Protein AF-A0A965EYQ3-F1 (afdb_monomer_lite)

Foldseek 3Di:
DVVVPDDVCCVPPNDKAFQPDADPVPRDGHIPVNVVVVVVVVCVVCVPPPDDDDPCPLLVVLVVVCVVLVPAQAAEEEEADDCVDCCCVRNAPVSNVSRNHHHHHLVHLALVSQLVVLVVVHAEYEDAQVSLVRNLVVLSSLLSCLNHNYYYHDPDDHPPVSVVSSVVRND

Sequence (171 aa):
MLLASLNPAAVASGPDLPDAVRLAGEGVTLSRGDLLGAATSVAERIGGAGRVAILAAIAADIDALAAAWQWTAEDVLVHGLPLFHVHGLVLGLIGSLRVGSRFVHTGKPTPASYGDAAAGGGTLFFGVPTVWSRVAADTAAASALSAARLLVSGSAALPVSVFDRLVALSG

Structure (mmCIF, N/CA/C/O backbone):
data_AF-A0A965EYQ3-F1
#
_entry.id   AF-A0A965EYQ3-F1
#
loop_
_atom_site.group_PDB
_atom_site.id
_atom_site.type_symbol
_atom_site.label_atom_id
_atom_site.label_alt_id
_atom_site.label_comp_id
_atom_site.label_asym_id
_atom_site.label_entity_id
_atom_site.label_seq_id
_atom_site.pdbx_PDB_ins_code
_atom_site.Cartn_x
_atom_site.Cartn_y
_atom_site.Cartn_z
_atom_site.occupancy
_atom_site.B_iso_or_equiv
_atom_site.auth_seq_id
_atom_site.auth_comp_id
_atom_site.auth_asym_id
_atom_site.auth_atom_id
_atom_site.pdbx_PDB_model_num
ATOM 1 N N . MET A 1 1 ? -15.820 19.407 6.897 1.00 46.94 1 MET A N 1
ATOM 2 C CA . MET A 1 1 ? -16.736 18.357 7.396 1.00 46.94 1 MET A CA 1
ATOM 3 C C . MET A 1 1 ? -17.050 17.428 6.234 1.00 46.94 1 MET A C 1
ATOM 5 O O . MET A 1 1 ? -17.447 17.943 5.198 1.00 46.94 1 MET A O 1
ATOM 9 N N . LEU A 1 2 ? -16.859 16.111 6.383 1.00 37.22 2 LEU A N 1
ATOM 10 C CA . LEU A 1 2 ? -17.094 15.075 5.351 1.00 37.22 2 LEU A CA 1
ATOM 11 C C . LEU A 1 2 ? -18.464 15.165 4.638 1.00 37.22 2 LEU A C 1
ATOM 13 O O . LEU A 1 2 ? -18.621 14.678 3.524 1.00 37.22 2 LEU A O 1
ATOM 17 N N . LEU A 1 3 ? -19.449 15.818 5.256 1.00 41.56 3 LEU A N 1
ATOM 18 C CA . LEU A 1 3 ? -20.782 16.035 4.693 1.00 41.56 3 LEU A CA 1
ATOM 19 C C . LEU A 1 3 ? -20.830 17.100 3.582 1.00 41.56 3 LEU A C 1
ATOM 21 O O . LEU A 1 3 ? -21.700 17.030 2.722 1.00 41.56 3 LEU A O 1
ATOM 25 N N . ALA A 1 4 ? -19.891 18.053 3.550 1.00 46.00 4 ALA A N 1
ATOM 26 C CA . ALA A 1 4 ? -19.854 19.110 2.529 1.00 46.00 4 ALA A CA 1
ATOM 27 C C . ALA A 1 4 ? -19.395 18.610 1.144 1.00 46.00 4 ALA A C 1
ATOM 29 O O . ALA A 1 4 ? -19.559 19.313 0.153 1.00 46.00 4 ALA A O 1
ATOM 30 N N . SER A 1 5 ? -18.817 17.406 1.077 1.00 45.62 5 SER A N 1
ATOM 31 C CA . SER A 1 5 ? -18.432 16.733 -0.170 1.00 45.62 5 SER A CA 1
ATOM 32 C C . SER A 1 5 ? -19.538 15.856 -0.768 1.00 45.62 5 SER A C 1
ATOM 34 O O . SER A 1 5 ? -19.358 15.322 -1.860 1.00 45.62 5 SER A O 1
ATOM 36 N N . LEU A 1 6 ? -20.677 15.688 -0.085 1.00 54.72 6 LEU A N 1
ATOM 37 C CA . LEU A 1 6 ? -21.840 15.001 -0.650 1.00 54.72 6 LEU A CA 1
ATOM 38 C C . LEU A 1 6 ? -22.603 15.955 -1.574 1.00 54.72 6 LEU A C 1
ATOM 40 O O . LEU A 1 6 ? -22.724 17.139 -1.272 1.00 54.72 6 LEU A O 1
ATOM 44 N N . ASN A 1 7 ? -23.149 15.441 -2.683 1.00 56.16 7 ASN A N 1
ATOM 45 C CA . ASN A 1 7 ? -23.977 16.235 -3.594 1.00 56.16 7 ASN A CA 1
ATOM 46 C C . ASN A 1 7 ? -25.186 16.828 -2.828 1.00 56.16 7 ASN A C 1
ATOM 48 O O . ASN A 1 7 ? -26.081 16.060 -2.452 1.00 56.16 7 ASN A O 1
ATOM 52 N N . PRO A 1 8 ? -25.257 18.160 -2.626 1.00 55.22 8 PRO A N 1
ATOM 53 C CA . PRO A 1 8 ? -26.285 18.789 -1.795 1.00 55.22 8 PRO A CA 1
ATOM 54 C C . PRO A 1 8 ? -27.700 18.577 -2.338 1.00 55.22 8 PRO A C 1
ATOM 56 O O . PRO A 1 8 ? -28.636 18.396 -1.563 1.00 55.22 8 PRO A O 1
ATOM 59 N N . ALA A 1 9 ? -27.854 18.519 -3.665 1.00 53.72 9 ALA A N 1
ATOM 60 C CA . ALA A 1 9 ? -29.140 18.271 -4.317 1.00 53.72 9 ALA A CA 1
ATOM 61 C C . ALA A 1 9 ? -29.657 16.852 -4.036 1.00 53.72 9 ALA A C 1
ATOM 63 O O . ALA A 1 9 ? -30.849 16.631 -3.874 1.00 53.72 9 ALA A O 1
ATOM 64 N N . ALA A 1 10 ? -28.758 15.879 -3.906 1.00 54.12 10 ALA A N 1
ATOM 65 C CA . ALA A 1 10 ? -29.150 14.525 -3.547 1.00 54.12 10 ALA A CA 1
ATOM 66 C C . ALA A 1 10 ? -29.499 14.398 -2.050 1.00 54.12 10 ALA A C 1
ATOM 68 O O . ALA A 1 10 ? -30.201 13.461 -1.691 1.00 54.12 10 ALA A O 1
ATOM 69 N N . VAL A 1 11 ? -28.974 15.280 -1.187 1.00 56.78 11 VAL A N 1
ATOM 70 C CA . VAL A 1 11 ? -29.216 15.283 0.271 1.00 56.78 11 VAL A CA 1
ATOM 71 C C . VAL A 1 11 ? -30.519 16.008 0.622 1.00 56.78 11 VAL A C 1
ATOM 73 O O . VAL A 1 11 ? -31.230 15.568 1.515 1.00 56.78 11 VAL A O 1
ATOM 76 N N . ALA A 1 12 ? -30.832 17.107 -0.069 1.00 58.19 12 ALA A N 1
ATOM 77 C CA . ALA A 1 12 ? -31.963 17.968 0.276 1.00 58.19 12 ALA A CA 1
ATOM 78 C C . ALA A 1 12 ? -33.288 17.587 -0.411 1.00 58.19 12 ALA A C 1
ATOM 80 O O . ALA A 1 12 ? -34.347 17.962 0.085 1.00 58.19 12 ALA A O 1
ATOM 81 N N . SER A 1 13 ? -33.250 16.889 -1.553 1.00 59.66 13 SER A N 1
ATOM 82 C CA . SER A 1 13 ? -34.438 16.714 -2.407 1.00 59.66 13 SER A CA 1
ATOM 83 C C . SER A 1 13 ? -34.579 15.343 -3.085 1.00 59.66 13 SER A C 1
ATOM 85 O O . SER A 1 13 ? -35.496 15.155 -3.883 1.00 59.66 13 SER A O 1
ATOM 87 N N . GLY A 1 14 ? -33.715 14.370 -2.775 1.00 65.69 14 GLY A N 1
ATOM 88 C CA . GLY A 1 14 ? -33.843 12.989 -3.261 1.00 65.69 14 GLY A CA 1
ATOM 89 C C . GLY A 1 14 ? -34.646 12.086 -2.309 1.00 65.69 14 GLY A C 1
ATOM 90 O O . GLY A 1 14 ? -34.665 12.358 -1.109 1.00 65.69 14 GLY A O 1
ATOM 91 N N . PRO A 1 15 ? -35.285 11.004 -2.804 1.00 72.38 15 PRO A N 1
ATOM 92 C CA . PRO A 1 15 ? -35.848 9.968 -1.940 1.00 72.38 15 PRO A CA 1
ATOM 93 C C . PRO A 1 15 ? -34.742 9.314 -1.101 1.00 72.38 15 PRO A C 1
ATOM 95 O O . PRO A 1 15 ? -33.607 9.162 -1.567 1.00 72.38 15 PRO A O 1
ATOM 98 N N . ASP A 1 16 ? -35.072 8.940 0.136 1.00 79.50 16 ASP A N 1
ATOM 99 C CA . ASP A 1 16 ? -34.136 8.233 1.007 1.00 79.50 16 ASP A CA 1
ATOM 100 C C . ASP A 1 16 ? -33.761 6.881 0.386 1.00 79.50 16 ASP A C 1
ATOM 102 O O . ASP A 1 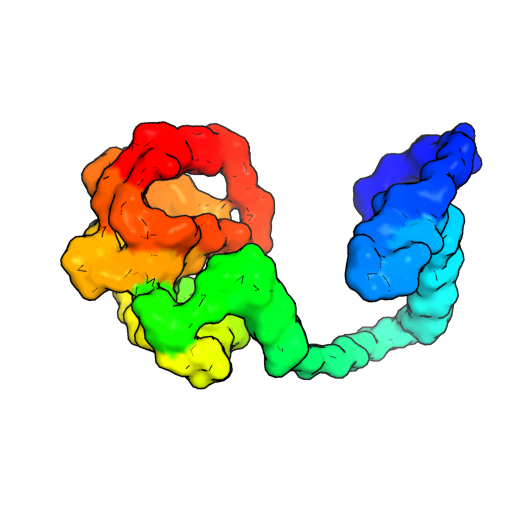16 ? -34.617 6.175 -0.151 1.00 79.50 16 ASP A O 1
ATOM 106 N N . LEU A 1 17 ? -32.472 6.545 0.428 1.00 81.81 17 LEU A N 1
ATOM 107 C CA . LEU A 1 17 ? -31.964 5.271 -0.071 1.00 81.81 17 LEU A CA 1
ATOM 108 C C . LEU A 1 17 ? -31.937 4.303 1.120 1.00 81.81 17 LEU A C 1
ATOM 110 O O . LEU A 1 17 ? -31.045 4.446 1.960 1.00 81.81 17 LEU A O 1
ATOM 114 N N . PRO A 1 18 ? -32.897 3.363 1.233 1.00 84.31 18 PRO A N 1
ATOM 115 C CA . PRO A 1 18 ? -33.136 2.610 2.466 1.00 84.31 18 PRO A CA 1
ATOM 116 C C . PRO A 1 18 ? -32.020 1.615 2.804 1.00 84.31 18 PRO A C 1
ATOM 118 O O . PRO A 1 18 ? -31.916 1.186 3.946 1.00 84.31 18 PRO A O 1
ATOM 121 N N . ASP A 1 19 ? -31.181 1.261 1.834 1.00 85.44 19 ASP A N 1
ATOM 122 C CA . ASP A 1 19 ? -30.089 0.299 1.959 1.00 85.44 19 ASP A CA 1
ATOM 123 C C . ASP A 1 19 ? -28.742 0.864 1.498 1.00 85.44 19 ASP A C 1
ATOM 125 O O . ASP A 1 19 ? -27.892 0.143 0.972 1.00 85.44 19 ASP A O 1
ATOM 129 N N . ALA A 1 20 ? -28.529 2.161 1.737 1.00 79.44 20 ALA A N 1
ATOM 130 C CA . ALA A 1 20 ? -27.293 2.856 1.392 1.00 79.44 20 ALA A CA 1
ATOM 131 C C . ALA A 1 20 ? -26.028 2.141 1.910 1.00 79.44 20 ALA A C 1
ATOM 133 O O . ALA A 1 20 ? -24.989 2.196 1.252 1.00 79.44 20 ALA A O 1
ATOM 134 N N . VAL A 1 21 ? -26.112 1.456 3.060 1.00 80.06 21 VAL A N 1
ATOM 135 C CA . VAL A 1 21 ? -25.072 0.547 3.565 1.00 80.06 21 VAL A CA 1
ATOM 136 C C . VAL A 1 21 ? -25.703 -0.751 4.070 1.00 80.06 21 VAL A C 1
ATOM 138 O O . VAL A 1 21 ? -26.652 -0.725 4.851 1.00 80.06 21 VAL A O 1
ATOM 141 N N . ARG A 1 22 ? -25.130 -1.897 3.679 1.00 82.44 22 ARG A N 1
ATOM 142 C CA . ARG A 1 22 ? -25.495 -3.232 4.181 1.00 82.44 22 ARG A CA 1
ATOM 143 C C . ARG A 1 22 ? -24.275 -3.909 4.797 1.00 82.44 22 ARG A C 1
ATOM 145 O O . ARG A 1 22 ? -23.269 -4.104 4.119 1.00 82.44 22 ARG A O 1
ATOM 152 N N . LEU A 1 23 ? -24.374 -4.300 6.065 1.00 75.94 23 LEU A N 1
ATOM 153 C CA . LEU A 1 23 ? -23.335 -5.040 6.779 1.00 75.94 23 LEU A CA 1
ATOM 154 C C . LEU A 1 23 ? -23.722 -6.521 6.818 1.00 75.94 23 LEU A C 1
ATOM 156 O O . LEU A 1 23 ? -24.528 -6.958 7.638 1.00 75.94 23 LEU A O 1
ATOM 160 N N . ALA A 1 24 ? -23.155 -7.291 5.887 1.00 58.28 24 ALA A N 1
ATOM 161 C CA . ALA A 1 24 ? -23.563 -8.669 5.606 1.00 58.28 24 ALA A CA 1
ATOM 162 C C . ALA A 1 24 ? -23.451 -9.630 6.809 1.00 58.28 24 ALA A C 1
ATOM 164 O O . ALA A 1 24 ? -24.200 -10.600 6.868 1.00 58.28 24 ALA A O 1
ATOM 165 N N . GLY A 1 25 ? -22.555 -9.362 7.766 1.00 57.06 25 GLY A N 1
ATOM 166 C CA . GLY A 1 25 ? -22.346 -10.217 8.942 1.00 57.06 25 GLY A CA 1
ATOM 167 C C . GLY A 1 25 ? -23.356 -10.022 10.077 1.00 57.06 25 GLY A C 1
ATOM 168 O O . GLY A 1 25 ? -23.533 -10.927 10.883 1.00 57.06 25 GLY A O 1
ATOM 169 N N . GLU A 1 26 ? -24.032 -8.873 10.133 1.00 67.38 26 GLU A N 1
ATOM 170 C CA . GLU A 1 26 ? -24.889 -8.499 11.273 1.00 67.38 26 GLU A CA 1
ATOM 171 C C . GLU A 1 26 ? -26.354 -8.270 10.878 1.00 67.38 26 GLU A C 1
ATOM 173 O O . GLU A 1 26 ? -27.191 -7.960 11.720 1.00 67.38 26 GLU A O 1
ATOM 178 N N . GLY A 1 27 ? -26.684 -8.392 9.587 1.00 79.31 27 GLY A N 1
ATOM 179 C CA . GLY A 1 27 ? -28.027 -8.093 9.079 1.00 79.31 27 GLY A CA 1
ATOM 180 C C . GLY A 1 27 ? -28.408 -6.612 9.184 1.00 79.31 27 GLY A C 1
ATOM 181 O O . GLY A 1 27 ? -29.562 -6.254 8.954 1.00 79.31 27 GLY A O 1
ATOM 182 N N . VAL A 1 28 ? -27.448 -5.741 9.507 1.00 84.62 28 VAL A N 1
ATOM 183 C CA . VAL A 1 28 ? -27.669 -4.303 9.652 1.00 84.62 28 VAL A CA 1
ATOM 184 C C . VAL A 1 28 ? -27.743 -3.666 8.272 1.00 84.62 28 VAL A C 1
ATOM 186 O O . VAL A 1 28 ? -26.852 -3.825 7.434 1.00 84.62 28 VAL A O 1
ATOM 189 N N . THR A 1 29 ? -28.818 -2.923 8.049 1.00 86.31 29 THR A N 1
ATOM 190 C CA . THR A 1 29 ? -29.011 -2.079 6.873 1.00 86.31 29 THR A CA 1
ATOM 191 C C . THR A 1 29 ? -29.233 -0.660 7.367 1.00 86.31 29 THR A C 1
ATOM 193 O O . THR A 1 29 ? -30.051 -0.452 8.260 1.00 86.31 29 THR A O 1
ATOM 196 N N . LEU A 1 30 ? -28.471 0.291 6.834 1.00 81.25 30 LEU A N 1
ATOM 197 C CA . LEU A 1 30 ? -28.580 1.703 7.179 1.00 81.25 30 LEU A CA 1
ATOM 198 C C . LEU A 1 30 ? -29.049 2.469 5.953 1.00 81.25 30 LEU A C 1
ATOM 200 O O . LEU A 1 30 ? -28.442 2.376 4.878 1.00 81.25 30 LEU A O 1
ATOM 204 N N . SER A 1 31 ? -30.107 3.248 6.141 1.00 86.81 31 SER A N 1
ATOM 205 C CA . SER A 1 31 ? -30.551 4.197 5.138 1.00 86.81 31 SER A CA 1
ATOM 206 C C . SER A 1 31 ? -29.568 5.358 5.026 1.00 86.81 31 SER A C 1
ATOM 208 O O . SER A 1 31 ? -28.716 5.605 5.891 1.00 86.81 31 SER A O 1
ATOM 210 N N . ARG A 1 32 ? -29.700 6.132 3.955 1.00 79.38 32 ARG A N 1
ATOM 211 C CA . ARG A 1 32 ? -28.974 7.393 3.839 1.00 79.38 32 ARG A CA 1
ATOM 212 C C . ARG A 1 32 ? -29.384 8.369 4.949 1.00 79.38 32 ARG A C 1
ATOM 214 O O . ARG A 1 32 ? -28.515 9.078 5.460 1.00 79.38 32 ARG A O 1
ATOM 221 N N . GLY A 1 33 ? -30.660 8.390 5.336 1.00 80.56 33 GLY A N 1
ATOM 222 C CA . GLY A 1 33 ? -31.166 9.161 6.472 1.00 80.56 33 GLY A CA 1
ATOM 223 C C . GLY A 1 33 ? -30.469 8.816 7.791 1.00 80.56 33 GLY A C 1
ATOM 224 O O . GLY A 1 33 ? -30.016 9.721 8.494 1.00 80.56 33 GLY A O 1
ATOM 225 N N . ASP A 1 34 ? -30.289 7.526 8.083 1.00 81.12 34 ASP A N 1
ATOM 226 C CA . ASP A 1 34 ? -29.616 7.051 9.303 1.00 81.12 34 ASP A CA 1
ATOM 227 C C . ASP A 1 34 ? -28.169 7.549 9.385 1.00 81.12 34 ASP A C 1
ATOM 229 O O . ASP A 1 34 ? -27.718 8.048 10.421 1.00 81.12 34 ASP A O 1
ATOM 233 N N . LEU A 1 35 ? -27.441 7.475 8.267 1.00 76.00 35 LEU A N 1
ATOM 234 C CA . LEU A 1 35 ? -26.052 7.931 8.178 1.00 76.00 35 LEU A CA 1
ATOM 235 C C . LEU A 1 35 ? -25.936 9.448 8.363 1.00 76.00 35 LEU A C 1
ATOM 237 O O . LEU A 1 35 ? -25.040 9.921 9.066 1.00 76.00 35 LEU A O 1
ATOM 241 N N . LEU A 1 36 ? -26.844 10.218 7.756 1.00 73.25 36 LEU A N 1
ATOM 242 C CA . LEU A 1 36 ? -26.889 11.674 7.904 1.00 73.25 36 LEU A CA 1
ATOM 243 C C . LEU A 1 36 ? -27.255 12.085 9.332 1.00 73.25 36 LEU A C 1
ATOM 245 O O . LEU A 1 36 ? -26.635 13.001 9.874 1.00 73.25 36 LEU A O 1
ATOM 249 N N . GLY A 1 37 ? -28.212 11.400 9.959 1.00 77.12 37 GLY A N 1
ATOM 250 C CA . GLY A 1 37 ? -28.593 11.622 11.353 1.00 77.12 37 GLY A CA 1
ATOM 251 C C . GLY A 1 37 ? -27.440 11.345 12.318 1.00 77.12 37 GLY A C 1
ATOM 252 O O . GLY A 1 37 ? -27.112 12.192 13.151 1.00 77.12 37 GLY A O 1
ATOM 253 N N . ALA A 1 38 ? -26.752 10.211 12.159 1.00 72.38 38 ALA A N 1
ATOM 254 C CA . ALA A 1 38 ? -25.575 9.871 12.957 1.00 72.38 38 ALA A CA 1
ATOM 255 C C . ALA A 1 38 ? -24.439 10.891 12.769 1.00 72.38 38 ALA A C 1
ATOM 257 O O . ALA A 1 38 ? -23.870 11.383 13.747 1.00 72.38 38 ALA A O 1
ATOM 258 N N . ALA A 1 39 ? -24.141 11.266 11.521 1.00 66.44 39 ALA A N 1
ATOM 259 C CA . ALA A 1 39 ? -23.107 12.248 11.213 1.00 66.44 39 ALA A CA 1
ATOM 260 C C . ALA A 1 39 ? -23.442 13.642 11.768 1.00 66.44 39 ALA A C 1
ATOM 262 O O . ALA A 1 39 ? -22.552 14.319 12.280 1.00 66.44 39 ALA A O 1
ATOM 263 N N . THR A 1 40 ? -24.713 14.053 11.716 1.00 71.69 40 THR A N 1
ATOM 264 C CA . THR A 1 40 ? -25.192 15.331 12.270 1.00 71.69 40 THR A CA 1
ATOM 265 C C . THR A 1 40 ? -25.103 15.328 13.793 1.00 71.69 40 THR A C 1
ATOM 267 O O . THR A 1 40 ? -24.561 16.266 14.366 1.00 71.69 40 THR A O 1
ATOM 270 N N . SER A 1 41 ? -25.511 14.240 14.453 1.00 72.25 41 SER A N 1
ATOM 271 C CA . SER A 1 41 ? -25.388 14.095 15.908 1.00 72.25 41 SER A CA 1
ATOM 272 C C . SER A 1 41 ? -23.933 14.189 16.384 1.00 72.25 41 SER A C 1
ATOM 274 O O . SER A 1 41 ? -23.639 14.837 17.389 1.00 72.25 41 SER A O 1
ATOM 276 N N . VAL A 1 42 ? -22.993 13.585 15.648 1.00 70.25 42 VAL A N 1
ATOM 277 C CA . VAL A 1 42 ? -21.556 13.723 15.930 1.00 70.25 42 VAL A CA 1
ATOM 278 C C . VAL A 1 42 ? -21.081 15.151 15.655 1.00 70.25 42 VAL A C 1
ATOM 280 O O . VAL A 1 42 ? -20.390 15.722 16.495 1.00 70.25 42 VAL A O 1
ATOM 283 N N . ALA A 1 43 ? -21.467 15.737 14.517 1.00 66.25 43 ALA A N 1
ATOM 284 C CA . ALA A 1 43 ? -21.090 17.088 14.109 1.00 66.25 43 ALA A CA 1
ATOM 285 C C . ALA A 1 43 ? -21.558 18.165 15.102 1.00 66.25 43 ALA A C 1
ATOM 287 O O . ALA A 1 43 ? -20.782 19.063 15.414 1.00 66.25 43 ALA A O 1
ATOM 288 N N . GLU A 1 44 ? -22.778 18.057 15.631 1.00 76.44 44 GLU A N 1
ATOM 289 C CA . GLU A 1 44 ? -23.306 18.943 16.675 1.00 76.44 44 GLU A CA 1
ATOM 290 C C . GLU A 1 44 ? -22.535 18.789 17.988 1.00 76.44 44 GLU A C 1
ATOM 292 O O . GLU A 1 44 ? -22.171 19.783 18.611 1.00 76.44 44 GLU A O 1
ATOM 297 N N . ARG A 1 45 ? -22.205 17.553 18.386 1.00 73.75 45 ARG A N 1
ATOM 298 C CA . ARG A 1 45 ? -21.447 17.283 19.622 1.00 73.75 45 ARG A CA 1
ATOM 299 C C . ARG A 1 45 ? -20.017 17.815 19.588 1.00 73.75 45 ARG A C 1
ATOM 301 O O . ARG A 1 45 ? -19.473 18.147 20.638 1.00 73.75 45 ARG A O 1
ATOM 308 N N . ILE A 1 46 ? -19.400 17.879 18.410 1.00 71.06 46 ILE A N 1
ATOM 309 C CA . ILE A 1 46 ? -18.032 18.399 18.234 1.00 71.06 46 ILE A CA 1
ATOM 310 C C . ILE A 1 46 ? -18.008 19.835 17.688 1.00 71.06 46 ILE A C 1
ATOM 312 O O . ILE A 1 46 ? -16.933 20.425 17.552 1.00 71.06 46 ILE A O 1
ATOM 316 N N . GLY A 1 47 ? -19.172 20.408 17.374 1.00 67.44 47 GLY A N 1
ATOM 317 C CA . GLY A 1 47 ? -19.336 21.755 16.843 1.00 67.44 47 GLY A CA 1
ATOM 318 C C . GLY A 1 47 ? -18.972 22.797 17.894 1.00 67.44 47 GLY A C 1
ATOM 319 O O . GLY A 1 47 ? -19.763 23.107 18.774 1.00 67.44 47 GLY A O 1
ATOM 320 N N . GLY A 1 48 ? -17.751 23.324 17.821 1.00 75.62 48 GLY A N 1
ATOM 321 C CA . GLY A 1 48 ? -17.202 24.258 18.812 1.00 75.62 48 GLY A CA 1
ATOM 322 C C . GLY A 1 48 ? -16.026 23.695 19.611 1.00 75.62 48 GLY A C 1
ATOM 323 O O . GLY A 1 48 ? -15.376 24.435 20.349 1.00 75.62 48 GLY A O 1
ATOM 324 N N . ALA A 1 49 ? -15.683 22.417 19.427 1.00 75.88 49 ALA A N 1
ATOM 325 C CA . ALA A 1 49 ? -14.451 21.866 19.967 1.00 75.88 49 ALA A CA 1
ATOM 326 C C . ALA A 1 49 ? -13.242 22.519 19.272 1.00 75.88 49 ALA A C 1
ATOM 328 O O . ALA A 1 49 ? -12.981 22.286 18.094 1.00 75.88 49 ALA A O 1
ATOM 329 N N . GLY A 1 50 ? -12.467 23.319 20.012 1.00 71.88 50 GLY A N 1
ATOM 330 C CA . GLY A 1 50 ? -11.220 23.904 19.498 1.00 71.88 50 GLY A CA 1
ATOM 331 C C . GLY A 1 50 ? -10.133 22.861 19.205 1.00 71.88 50 GLY A C 1
ATOM 332 O O . GLY A 1 50 ? -9.169 23.149 18.498 1.00 71.88 50 GLY A O 1
ATOM 333 N N . ARG A 1 51 ? -10.278 21.647 19.757 1.00 60.38 51 ARG A N 1
ATOM 334 C CA . ARG A 1 51 ? -9.437 20.467 19.517 1.00 60.38 51 ARG A CA 1
ATOM 335 C C . ARG A 1 51 ? -10.300 19.216 19.639 1.00 60.38 51 ARG A C 1
ATOM 337 O O . ARG A 1 51 ? -11.079 19.104 20.581 1.00 60.38 51 ARG A O 1
ATOM 344 N N . VAL A 1 52 ? -10.119 18.268 18.727 1.00 65.06 52 VAL A N 1
ATOM 345 C CA . VAL A 1 52 ? -10.749 16.944 18.780 1.00 65.06 52 VAL A CA 1
ATOM 346 C C . VAL A 1 52 ? -9.639 15.920 18.983 1.00 65.06 52 VAL A C 1
ATOM 348 O O . VAL A 1 52 ? -8.704 15.864 18.187 1.00 65.06 52 VAL A O 1
ATOM 351 N N . ALA A 1 53 ? -9.722 15.130 20.051 1.00 59.69 53 ALA A N 1
ATOM 352 C CA . ALA A 1 53 ? -8.882 13.953 20.218 1.00 59.69 53 ALA A CA 1
ATOM 353 C C . ALA A 1 53 ? -9.630 12.761 19.618 1.00 59.69 53 ALA A C 1
ATOM 355 O O . ALA A 1 53 ? -10.674 12.359 20.127 1.00 59.69 53 ALA A O 1
ATOM 356 N N . ILE A 1 54 ? -9.119 12.222 18.515 1.00 61.69 54 ILE A N 1
ATOM 357 C CA . ILE A 1 54 ? -9.583 10.936 18.001 1.00 61.69 54 ILE A CA 1
ATOM 358 C C . ILE A 1 54 ? -8.847 9.871 18.805 1.00 61.69 54 ILE A C 1
ATOM 360 O O . ILE A 1 54 ? -7.614 9.862 18.829 1.00 61.69 54 ILE A O 1
ATOM 364 N N . LEU A 1 55 ? -9.590 8.988 19.475 1.00 64.88 55 LEU A N 1
ATOM 365 C CA . LEU A 1 55 ? -9.002 7.765 20.005 1.00 64.88 55 LEU A CA 1
ATOM 366 C C . LEU A 1 55 ? -8.556 6.932 18.803 1.00 64.88 55 LEU A C 1
ATOM 368 O O . LEU A 1 55 ? -9.374 6.298 18.142 1.00 64.88 55 LEU A O 1
ATOM 372 N N . ALA A 1 56 ? -7.267 6.992 18.485 1.00 65.25 56 ALA A N 1
ATOM 373 C CA . ALA A 1 56 ? -6.700 6.208 17.406 1.00 65.25 56 ALA A CA 1
ATOM 374 C C . ALA A 1 56 ? -6.637 4.746 17.861 1.00 65.25 56 ALA A C 1
ATOM 376 O O . ALA A 1 56 ? -5.743 4.353 18.613 1.00 65.25 56 ALA A O 1
ATOM 377 N N . ALA A 1 57 ? -7.594 3.936 17.412 1.00 84.06 57 ALA A N 1
ATOM 378 C CA . ALA A 1 57 ? -7.582 2.493 17.600 1.00 84.06 57 ALA A CA 1
ATOM 379 C C . ALA A 1 57 ? -6.620 1.846 16.588 1.00 84.06 57 ALA A C 1
ATOM 381 O O . ALA A 1 57 ? -7.011 0.973 15.826 1.00 84.06 57 ALA A O 1
ATOM 382 N N . ILE A 1 58 ? -5.348 2.269 16.599 1.00 85.31 58 ILE A N 1
ATOM 383 C CA . ILE A 1 58 ? -4.319 1.905 15.604 1.00 85.31 58 ILE A CA 1
ATOM 384 C C . ILE A 1 58 ? -4.270 0.393 15.363 1.00 85.31 58 ILE A C 1
ATOM 386 O O . ILE A 1 58 ? -4.147 -0.061 14.231 1.00 85.31 58 ILE A O 1
ATOM 390 N N . ALA A 1 59 ? -4.383 -0.383 16.440 1.00 86.44 59 ALA A N 1
ATOM 391 C CA . ALA A 1 59 ? -4.462 -1.834 16.393 1.00 86.44 59 ALA A CA 1
ATOM 392 C C . ALA A 1 59 ? -5.636 -2.333 15.530 1.00 86.44 59 ALA A C 1
ATOM 394 O O . ALA A 1 59 ? -5.423 -3.114 14.610 1.00 86.44 59 ALA A O 1
ATOM 395 N N . ALA A 1 60 ? -6.848 -1.846 15.801 1.00 87.44 60 ALA A N 1
ATOM 396 C CA . ALA A 1 60 ? -8.051 -2.224 15.067 1.00 87.44 60 ALA A CA 1
ATOM 397 C C . ALA A 1 60 ? -8.015 -1.734 13.612 1.00 87.44 60 ALA A C 1
ATOM 399 O O . ALA A 1 60 ? -8.418 -2.471 12.717 1.00 87.44 60 ALA A O 1
ATOM 400 N N . ASP A 1 61 ? -7.486 -0.532 13.363 1.00 89.19 61 ASP A N 1
ATOM 401 C CA . ASP A 1 61 ? -7.336 0.005 12.007 1.00 89.19 61 ASP A CA 1
ATOM 402 C C . ASP A 1 61 ? -6.386 -0.863 11.172 1.00 89.19 61 ASP A C 1
ATOM 404 O O . ASP A 1 61 ? -6.695 -1.215 10.034 1.00 89.19 61 ASP A O 1
ATOM 408 N N . ILE A 1 62 ? -5.240 -1.253 11.740 1.00 90.94 62 ILE A N 1
ATOM 409 C CA . ILE A 1 62 ? -4.295 -2.146 11.064 1.00 90.94 62 ILE A CA 1
ATOM 410 C C . ILE A 1 62 ? -4.913 -3.533 10.859 1.00 90.94 62 ILE A C 1
ATOM 412 O O . ILE A 1 62 ? -4.754 -4.083 9.776 1.00 90.94 62 ILE A O 1
ATOM 416 N N . ASP A 1 63 ? -5.633 -4.088 11.838 1.00 91.88 63 ASP A N 1
ATOM 417 C CA . ASP A 1 63 ? -6.289 -5.397 11.688 1.00 91.88 63 ASP A CA 1
ATOM 418 C C . ASP A 1 63 ? -7.340 -5.378 10.573 1.00 91.88 63 ASP A C 1
ATOM 420 O O . ASP A 1 63 ? -7.413 -6.304 9.765 1.00 91.88 63 ASP A O 1
ATOM 424 N N . ALA A 1 64 ? -8.127 -4.303 10.488 1.00 91.38 64 ALA A N 1
ATOM 425 C CA . ALA A 1 64 ? -9.116 -4.121 9.433 1.00 91.38 64 ALA A CA 1
ATOM 426 C C . ALA A 1 64 ? -8.454 -4.015 8.051 1.00 91.38 64 ALA A C 1
ATOM 428 O O . ALA A 1 64 ? -8.922 -4.633 7.094 1.00 91.38 64 ALA A O 1
ATOM 429 N N . LEU A 1 65 ? -7.345 -3.277 7.943 1.00 94.75 65 LEU A N 1
ATOM 430 C CA . LEU A 1 65 ? -6.565 -3.202 6.708 1.00 94.75 65 LEU A CA 1
ATOM 431 C C . LEU A 1 65 ? -5.918 -4.541 6.360 1.00 94.75 65 LEU A C 1
ATOM 433 O O . LEU A 1 65 ? -5.932 -4.931 5.197 1.00 94.75 65 LEU A O 1
ATOM 437 N N . ALA A 1 66 ? -5.402 -5.271 7.347 1.00 95.12 66 ALA A N 1
ATOM 438 C CA . ALA A 1 66 ? -4.825 -6.586 7.127 1.00 95.12 66 ALA A CA 1
ATOM 439 C C . ALA A 1 66 ? -5.875 -7.578 6.616 1.00 95.12 66 ALA A C 1
ATOM 441 O O . ALA A 1 66 ? -5.616 -8.297 5.655 1.00 95.12 66 ALA A O 1
ATOM 442 N N . ALA A 1 67 ? -7.089 -7.548 7.170 1.00 94.25 67 ALA A N 1
ATOM 443 C CA . ALA A 1 67 ? -8.209 -8.329 6.659 1.00 94.25 67 ALA A CA 1
ATOM 444 C C . ALA A 1 67 ? -8.596 -7.913 5.228 1.00 94.25 67 ALA A C 1
ATOM 446 O O . ALA A 1 67 ? -8.699 -8.765 4.347 1.00 94.25 67 ALA A O 1
ATOM 447 N N . ALA A 1 68 ? -8.766 -6.611 4.972 1.00 95.00 68 ALA A N 1
ATOM 448 C CA . ALA A 1 68 ? -9.190 -6.092 3.670 1.00 95.00 68 ALA A CA 1
ATOM 449 C C . ALA A 1 68 ? -8.164 -6.347 2.555 1.00 95.00 68 ALA A C 1
ATOM 451 O O . ALA A 1 68 ? -8.532 -6.634 1.418 1.00 95.00 68 ALA A O 1
ATOM 452 N N . TRP A 1 69 ? -6.877 -6.241 2.874 1.00 96.69 69 TRP A N 1
ATOM 453 C CA . TRP A 1 69 ? -5.776 -6.449 1.935 1.00 96.69 69 TRP A CA 1
ATOM 454 C C . TRP A 1 69 ? -5.241 -7.871 1.943 1.00 96.69 69 TRP A C 1
ATOM 456 O O . TRP A 1 69 ? -4.290 -8.144 1.212 1.00 96.69 69 TRP A O 1
ATOM 466 N N . GLN A 1 70 ? -5.802 -8.754 2.771 1.00 97.69 70 GLN A N 1
ATOM 467 C CA . GLN A 1 70 ? -5.276 -10.099 3.005 1.00 97.69 70 GLN A CA 1
ATOM 468 C C . GLN A 1 70 ? -3.768 -10.052 3.306 1.00 97.69 70 GLN A C 1
ATOM 470 O O . GLN A 1 70 ? -2.980 -10.797 2.730 1.00 97.69 70 GLN A O 1
ATOM 475 N N . TRP A 1 71 ? -3.356 -9.087 4.131 1.00 97.06 71 TRP A N 1
ATOM 476 C CA . TRP A 1 71 ? -1.971 -8.902 4.544 1.00 97.06 71 TRP A CA 1
ATOM 477 C C . TRP A 1 71 ? -1.624 -9.938 5.609 1.00 97.06 71 TRP A C 1
ATOM 479 O O . TRP A 1 71 ? -2.269 -10.006 6.656 1.00 97.06 71 TRP A O 1
ATOM 489 N N . THR A 1 72 ? -0.608 -10.744 5.325 1.00 96.12 72 THR A N 1
ATOM 490 C CA . THR A 1 72 ? -0.192 -11.880 6.152 1.00 96.12 72 THR A CA 1
ATOM 491 C C . THR A 1 72 ? 1.284 -11.794 6.541 1.00 96.12 72 THR A C 1
ATOM 493 O O . THR A 1 72 ? 2.021 -10.931 6.057 1.00 96.12 72 THR A O 1
ATOM 496 N N . ALA A 1 73 ? 1.732 -12.684 7.429 1.00 93.44 73 ALA A N 1
ATOM 497 C CA . ALA A 1 73 ? 3.131 -12.756 7.852 1.00 93.44 73 ALA A CA 1
ATOM 498 C C . ALA A 1 73 ? 4.071 -13.206 6.714 1.00 93.44 73 ALA A C 1
ATOM 500 O O . ALA A 1 73 ? 5.272 -12.938 6.750 1.00 93.44 73 ALA A O 1
ATOM 501 N N . GLU A 1 74 ? 3.523 -13.857 5.689 1.00 95.00 74 GLU A N 1
ATOM 502 C CA . GLU A 1 74 ? 4.220 -14.286 4.479 1.00 95.00 74 GLU A CA 1
ATOM 503 C C . GLU A 1 74 ? 4.543 -13.116 3.540 1.00 95.00 74 GLU A C 1
ATOM 505 O O . GLU A 1 74 ? 5.420 -13.244 2.683 1.00 95.00 74 GLU A O 1
ATOM 510 N N . ASP A 1 75 ? 3.873 -11.971 3.700 1.00 97.56 75 ASP A N 1
ATOM 511 C CA . ASP A 1 75 ? 4.141 -10.799 2.880 1.00 97.56 75 ASP A CA 1
ATOM 512 C C . ASP A 1 75 ? 5.483 -10.130 3.225 1.00 97.56 75 ASP A C 1
ATOM 514 O O . ASP A 1 75 ? 5.960 -10.090 4.366 1.00 97.56 75 ASP A O 1
ATOM 518 N N . VAL A 1 76 ? 6.065 -9.506 2.204 1.00 98.00 76 VAL A N 1
ATOM 519 C CA . VAL A 1 76 ? 7.200 -8.595 2.322 1.00 98.00 76 VAL A CA 1
ATOM 520 C C . VAL A 1 76 ? 6.727 -7.211 1.897 1.00 98.00 76 VAL A C 1
ATOM 522 O O . VAL A 1 76 ? 6.579 -6.938 0.702 1.00 98.00 76 VAL A O 1
ATOM 525 N N . LEU A 1 77 ? 6.485 -6.335 2.878 1.00 98.06 77 LEU A N 1
ATOM 526 C CA . LEU A 1 77 ? 6.111 -4.949 2.621 1.00 98.06 77 LE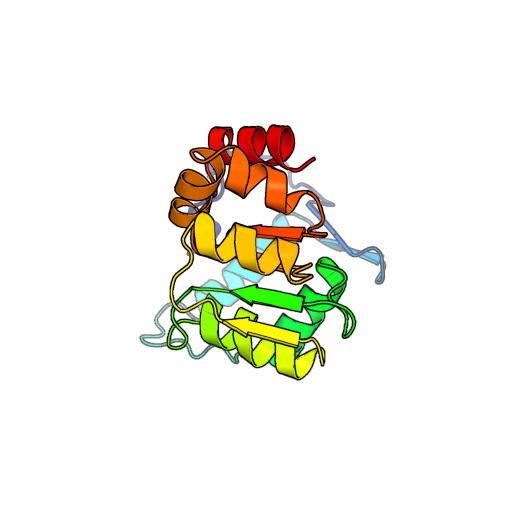U A CA 1
ATOM 527 C C . LEU A 1 77 ? 7.343 -4.133 2.226 1.00 98.06 77 LEU A C 1
ATOM 529 O O . LEU A 1 77 ? 8.260 -3.936 3.024 1.00 98.06 77 LEU A O 1
ATOM 533 N N . VAL A 1 78 ? 7.321 -3.594 1.012 1.00 98.50 78 VAL A N 1
ATOM 534 C CA . VAL A 1 78 ? 8.303 -2.650 0.487 1.00 98.50 78 VAL A CA 1
ATOM 535 C C . VAL A 1 78 ? 7.766 -1.229 0.602 1.00 98.50 78 VAL A C 1
ATOM 537 O O . VAL A 1 78 ? 6.662 -0.903 0.155 1.00 98.50 78 VAL A O 1
ATOM 540 N N . HIS A 1 79 ? 8.574 -0.355 1.198 1.00 93.94 79 HIS A N 1
ATOM 541 C CA . HIS A 1 79 ? 8.163 1.002 1.516 1.00 93.94 79 HIS A CA 1
ATOM 542 C C . HIS A 1 79 ? 9.340 1.984 1.453 1.00 93.94 79 HIS A C 1
ATOM 544 O O . HIS A 1 79 ? 10.410 1.718 1.985 1.00 93.94 79 HIS A O 1
ATOM 550 N N . GLY A 1 80 ? 9.152 3.162 0.852 1.00 91.88 80 GLY A N 1
ATOM 551 C CA . GLY A 1 80 ? 10.178 4.219 0.836 1.00 91.88 80 GLY A CA 1
ATOM 552 C C . GLY A 1 80 ? 9.743 5.568 1.414 1.00 91.88 80 GLY A C 1
ATOM 553 O O . GLY A 1 80 ? 10.520 6.519 1.371 1.00 91.88 80 GLY A O 1
ATOM 554 N N . LEU A 1 81 ? 8.502 5.706 1.895 1.00 92.69 81 LEU A N 1
ATOM 555 C CA . LEU A 1 81 ? 7.982 6.986 2.398 1.00 92.69 81 LEU A CA 1
ATOM 556 C C . LEU A 1 81 ? 8.491 7.291 3.825 1.00 92.69 81 LEU A C 1
ATOM 558 O O . LEU A 1 81 ? 8.882 6.378 4.550 1.00 92.69 81 LEU A O 1
ATOM 562 N N . PRO A 1 82 ? 8.454 8.557 4.275 1.00 89.31 82 PRO A N 1
ATOM 563 C CA . PRO A 1 82 ? 9.007 8.929 5.575 1.00 89.31 82 PRO A CA 1
ATOM 564 C C . PRO A 1 82 ? 8.316 8.273 6.781 1.00 89.31 82 PRO A C 1
ATOM 566 O O . PRO A 1 82 ? 7.089 8.266 6.888 1.00 89.31 82 PRO A O 1
ATOM 569 N N . LEU A 1 83 ? 9.120 7.824 7.750 1.00 84.62 83 LEU A N 1
ATOM 570 C CA . LEU A 1 83 ? 8.671 7.164 8.987 1.00 84.62 83 LEU A CA 1
ATOM 571 C C . LEU A 1 83 ? 8.233 8.127 10.105 1.00 84.62 83 LEU A C 1
ATOM 573 O O . LEU A 1 83 ? 8.014 7.708 11.233 1.00 84.62 83 LEU A O 1
ATOM 577 N N . PHE A 1 84 ? 8.103 9.421 9.816 1.00 82.19 84 PHE A N 1
ATOM 578 C CA . PHE A 1 84 ? 7.476 10.391 10.724 1.00 82.19 84 PHE A CA 1
ATOM 579 C C . PHE A 1 84 ? 6.021 10.702 10.337 1.00 82.19 84 PHE A C 1
ATOM 581 O O . PHE A 1 84 ? 5.349 11.475 11.013 1.00 82.19 84 PHE A O 1
ATOM 588 N N . HIS A 1 85 ? 5.531 10.132 9.233 1.00 83.38 85 HIS A N 1
ATOM 589 C CA . HIS A 1 85 ? 4.174 10.329 8.731 1.00 83.38 85 HIS A CA 1
ATOM 590 C C . HIS A 1 85 ? 3.353 9.046 8.909 1.00 83.38 85 HIS A C 1
ATOM 592 O O . HIS A 1 85 ? 3.895 7.955 8.754 1.00 83.38 85 HIS A O 1
ATOM 598 N N . VAL A 1 86 ? 2.043 9.157 9.171 1.00 89.00 86 VAL A N 1
ATOM 599 C CA . VAL A 1 86 ? 1.154 8.012 9.475 1.00 89.00 86 VAL A CA 1
ATOM 600 C C . VAL A 1 86 ? 1.247 6.874 8.452 1.00 89.00 86 VAL A C 1
ATOM 602 O O . VAL A 1 86 ? 1.327 5.713 8.831 1.00 89.00 86 VAL A O 1
ATOM 605 N N . HIS A 1 87 ? 1.325 7.200 7.161 1.00 90.31 87 HIS A N 1
ATOM 606 C CA . HIS A 1 87 ? 1.493 6.205 6.099 1.00 90.31 87 HIS A CA 1
ATOM 607 C C . HIS A 1 87 ? 2.765 5.366 6.316 1.00 90.31 87 HIS A C 1
ATOM 609 O O . HIS A 1 87 ? 2.696 4.144 6.339 1.00 90.31 87 HIS A O 1
ATOM 615 N N . GLY A 1 88 ? 3.914 6.003 6.550 1.00 88.75 88 GLY A N 1
ATOM 616 C CA . GLY A 1 88 ? 5.166 5.269 6.720 1.00 88.75 88 GLY A CA 1
ATOM 617 C C . GLY A 1 88 ? 5.334 4.629 8.084 1.00 88.75 88 GLY A C 1
ATOM 618 O O . GLY A 1 88 ? 5.757 3.479 8.177 1.00 88.75 88 GLY A O 1
ATOM 619 N N . LEU A 1 89 ? 4.985 5.354 9.142 1.00 86.31 89 LEU A N 1
ATOM 620 C CA . LEU A 1 89 ? 5.155 4.864 10.500 1.00 86.31 89 LEU A CA 1
ATOM 621 C C . LEU A 1 89 ? 4.103 3.822 10.863 1.00 86.31 89 LEU A C 1
ATOM 623 O O . LEU A 1 89 ? 4.449 2.725 11.286 1.00 86.31 89 LEU A O 1
ATOM 627 N N . VAL A 1 90 ? 2.826 4.181 10.721 1.00 89.81 90 VAL A N 1
ATOM 628 C CA . VAL A 1 90 ? 1.712 3.379 11.230 1.00 89.81 90 VAL A CA 1
ATOM 629 C C . VAL A 1 90 ? 1.360 2.278 10.244 1.00 89.81 90 VAL A C 1
ATOM 631 O O . VAL A 1 90 ? 1.435 1.112 10.608 1.00 89.81 90 VAL A O 1
ATOM 634 N N . LEU A 1 91 ? 1.026 2.626 8.997 1.00 91.75 91 LEU A N 1
ATOM 635 C CA . LEU A 1 91 ? 0.637 1.618 8.005 1.00 91.75 91 LEU A CA 1
ATOM 636 C C . LEU A 1 91 ? 1.839 0.792 7.544 1.00 91.75 91 LEU A C 1
ATOM 638 O O . LEU A 1 91 ? 1.712 -0.411 7.379 1.00 91.75 91 LEU A O 1
ATOM 642 N N . GLY A 1 92 ? 2.996 1.430 7.357 1.00 90.94 92 GLY A N 1
ATOM 643 C CA . GLY A 1 92 ? 4.227 0.768 6.940 1.00 90.94 92 GLY A CA 1
ATOM 644 C C . GLY A 1 92 ? 4.858 -0.081 8.044 1.00 90.94 92 GLY A C 1
ATOM 645 O O . GLY A 1 92 ? 4.657 -1.294 8.122 1.00 90.94 92 GLY A O 1
ATOM 646 N N . LEU A 1 93 ? 5.666 0.560 8.891 1.00 87.44 93 LEU A N 1
ATOM 647 C CA . LEU A 1 93 ? 6.514 -0.135 9.862 1.00 87.44 93 LEU A CA 1
ATOM 648 C C . LEU A 1 93 ? 5.706 -0.830 10.970 1.00 87.44 93 LEU A C 1
ATOM 650 O O . LEU A 1 93 ? 5.873 -2.028 11.185 1.00 87.44 93 LEU A O 1
ATOM 654 N N . ILE A 1 94 ? 4.828 -0.103 11.669 1.00 88.19 94 ILE A N 1
ATOM 655 C CA . ILE A 1 94 ? 4.032 -0.665 12.773 1.00 88.19 94 ILE A CA 1
ATOM 656 C C . ILE A 1 94 ? 3.054 -1.721 12.245 1.00 88.19 94 ILE A C 1
ATOM 658 O O . ILE A 1 94 ? 2.905 -2.763 12.878 1.00 88.19 94 ILE A O 1
ATOM 662 N N . GLY A 1 95 ? 2.443 -1.489 11.079 1.00 91.56 95 GLY A N 1
ATOM 663 C CA . GLY A 1 95 ? 1.583 -2.454 10.397 1.00 91.56 95 GLY A CA 1
ATOM 664 C C . GLY A 1 95 ? 2.290 -3.783 10.152 1.00 91.56 95 GLY A C 1
ATOM 665 O O . GLY A 1 95 ? 1.803 -4.821 10.592 1.00 91.56 95 GLY A O 1
ATOM 666 N N . SER A 1 96 ? 3.493 -3.737 9.568 1.00 90.00 96 SER A N 1
ATOM 667 C CA . SER A 1 96 ? 4.292 -4.942 9.303 1.00 90.00 96 SER A CA 1
ATOM 668 C C . SER A 1 96 ? 4.626 -5.693 10.586 1.00 90.00 96 SER A C 1
ATOM 670 O O . SER A 1 96 ? 4.454 -6.906 10.661 1.00 90.00 96 SER A O 1
ATOM 672 N N . LEU A 1 97 ? 5.045 -4.969 11.630 1.00 86.44 97 LEU A N 1
ATOM 673 C CA . LEU A 1 97 ? 5.358 -5.563 12.931 1.00 86.44 97 LEU A CA 1
ATOM 674 C C . LEU A 1 97 ? 4.129 -6.192 13.598 1.00 86.44 97 LEU A C 1
ATOM 676 O O . LEU A 1 97 ? 4.258 -7.228 14.243 1.00 86.44 97 LEU A O 1
ATOM 680 N N . ARG A 1 98 ? 2.946 -5.586 13.444 1.00 92.00 98 ARG A N 1
ATOM 681 C CA . ARG A 1 98 ? 1.690 -6.108 13.996 1.00 92.00 98 ARG A CA 1
ATOM 682 C C . ARG A 1 98 ? 1.215 -7.361 13.266 1.00 92.00 98 ARG A C 1
ATOM 684 O O . ARG A 1 98 ? 0.778 -8.297 13.925 1.00 92.00 98 ARG A O 1
ATOM 691 N N . VAL A 1 99 ? 1.308 -7.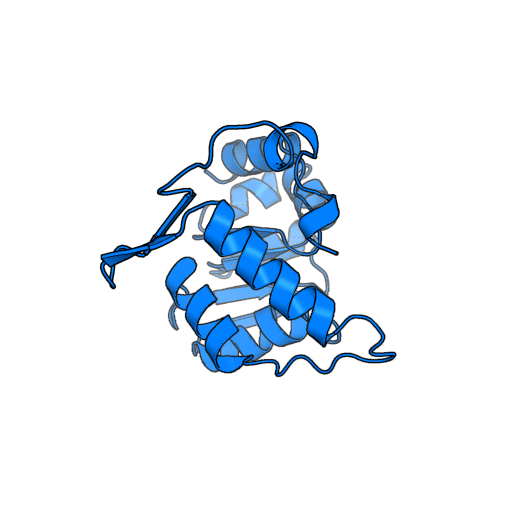376 11.938 1.00 89.62 99 VAL A N 1
ATOM 692 C CA . VAL A 1 99 ? 0.955 -8.540 11.108 1.00 89.62 99 VAL A CA 1
ATOM 693 C C . VAL A 1 99 ? 2.003 -9.657 11.236 1.00 89.62 99 VAL A C 1
ATOM 695 O O . VAL A 1 99 ? 1.692 -10.825 11.026 1.00 89.62 99 VAL A O 1
ATOM 698 N N . GLY A 1 100 ? 3.238 -9.317 11.619 1.00 82.69 100 GLY A N 1
ATOM 699 C CA . GLY A 1 100 ? 4.370 -10.246 11.663 1.00 82.69 100 GLY A CA 1
ATOM 700 C C . GLY A 1 100 ? 5.052 -10.428 10.304 1.00 82.69 100 GLY A C 1
ATOM 701 O O . GLY A 1 100 ? 5.792 -11.390 10.116 1.00 82.69 100 GLY A O 1
ATOM 702 N N . SER A 1 101 ? 4.805 -9.516 9.360 1.00 89.94 101 SER A N 1
ATOM 703 C CA . SER A 1 101 ? 5.349 -9.561 8.006 1.00 89.94 101 SER A CA 1
ATOM 704 C C . SER A 1 101 ? 6.736 -8.922 7.934 1.00 89.94 101 SER A C 1
ATOM 706 O O . SER A 1 101 ? 7.130 -8.109 8.780 1.00 89.94 101 SER A O 1
ATOM 708 N N . ARG A 1 102 ? 7.499 -9.242 6.886 1.00 93.06 102 ARG A N 1
ATOM 709 C CA . ARG A 1 102 ? 8.794 -8.585 6.656 1.00 93.06 102 ARG A CA 1
ATOM 710 C C . ARG A 1 102 ? 8.575 -7.151 6.181 1.00 93.06 102 ARG A C 1
ATOM 712 O O . ARG A 1 102 ? 7.629 -6.870 5.449 1.00 93.06 102 ARG A O 1
ATOM 719 N N . PHE A 1 103 ? 9.488 -6.262 6.564 1.00 92.50 103 PHE A N 1
ATOM 720 C CA . PHE A 1 103 ? 9.493 -4.860 6.155 1.00 92.50 103 PHE A CA 1
ATOM 721 C C . PHE A 1 103 ? 10.828 -4.498 5.502 1.00 92.50 103 PHE A C 1
ATOM 723 O O . PHE A 1 103 ? 11.886 -4.664 6.109 1.00 92.50 103 PHE A O 1
ATOM 730 N N . VAL A 1 104 ? 10.776 -3.978 4.277 1.00 96.56 104 VAL A N 1
ATOM 731 C CA . VAL A 1 104 ? 11.931 -3.495 3.516 1.00 96.56 104 VAL A CA 1
ATOM 732 C C . VAL A 1 104 ? 11.771 -1.999 3.287 1.00 96.56 104 VAL A C 1
ATOM 734 O O . VAL A 1 104 ? 10.926 -1.560 2.504 1.00 96.56 104 VAL A O 1
ATOM 737 N N . HIS A 1 105 ? 12.615 -1.206 3.950 1.00 95.62 105 HIS A N 1
ATOM 738 C CA . HIS A 1 105 ? 12.661 0.230 3.710 1.00 95.62 105 HIS A CA 1
ATOM 739 C C . HIS A 1 105 ? 13.680 0.568 2.618 1.00 95.62 105 HIS A C 1
ATOM 741 O O . HIS A 1 105 ? 14.881 0.424 2.829 1.00 95.62 105 HIS A O 1
ATOM 747 N N . THR A 1 106 ? 13.238 1.090 1.474 1.00 95.38 106 THR A N 1
ATOM 748 C CA . THR A 1 106 ? 14.137 1.396 0.340 1.00 95.38 106 THR A CA 1
ATOM 749 C C . THR A 1 106 ? 14.943 2.687 0.520 1.00 95.38 106 THR A C 1
ATOM 751 O O . THR A 1 106 ? 15.741 3.068 -0.335 1.00 95.38 106 THR A O 1
ATOM 754 N N . GLY A 1 107 ? 14.709 3.421 1.612 1.00 92.38 107 GLY A N 1
ATOM 755 C CA . GLY A 1 107 ? 15.292 4.739 1.884 1.00 92.38 107 GLY A CA 1
ATOM 756 C C . GLY A 1 107 ? 14.617 5.844 1.072 1.00 92.38 107 GLY A C 1
ATOM 757 O O . GLY A 1 107 ? 14.201 6.855 1.634 1.00 92.38 107 GLY A O 1
ATOM 758 N N . LYS A 1 108 ? 14.460 5.625 -0.239 1.00 90.56 108 LYS A N 1
ATOM 759 C CA . LYS A 1 108 ? 13.641 6.432 -1.147 1.00 90.56 108 LYS A CA 1
ATOM 760 C C . LYS A 1 108 ? 12.890 5.527 -2.130 1.00 90.56 108 LYS A C 1
ATOM 762 O O . LYS A 1 108 ? 13.490 4.594 -2.664 1.00 90.56 108 LYS A O 1
ATOM 767 N N . PRO A 1 109 ? 11.627 5.843 -2.458 1.00 95.12 109 PRO A N 1
ATOM 768 C CA . PRO A 1 109 ? 10.817 5.064 -3.382 1.00 95.12 109 PRO A CA 1
ATOM 769 C C . PRO A 1 109 ? 11.086 5.518 -4.822 1.00 95.12 109 PRO A C 1
ATOM 771 O O . PRO A 1 109 ? 10.324 6.297 -5.410 1.00 95.12 109 PRO A O 1
ATOM 774 N N . THR A 1 110 ? 12.240 5.119 -5.352 1.00 98.00 110 THR A N 1
ATOM 775 C CA . THR A 1 110 ? 12.601 5.325 -6.757 1.00 98.00 110 THR A CA 1
ATOM 776 C C . THR A 1 110 ? 12.142 4.118 -7.577 1.00 98.00 110 THR A C 1
ATOM 778 O O . THR A 1 110 ? 11.984 3.036 -7.013 1.00 98.00 110 THR A O 1
ATOM 781 N N . PRO A 1 111 ? 11.939 4.264 -8.900 1.00 98.38 111 PRO A N 1
ATOM 782 C CA . PRO A 1 111 ? 11.597 3.125 -9.750 1.00 98.38 111 PRO A CA 1
ATOM 783 C C . PRO A 1 111 ? 12.598 1.971 -9.618 1.00 98.38 111 PRO A C 1
ATOM 785 O O . PRO A 1 111 ? 12.193 0.848 -9.340 1.00 98.38 111 PRO A O 1
ATOM 788 N N . ALA A 1 112 ? 13.899 2.275 -9.682 1.00 97.38 112 ALA A N 1
ATOM 789 C CA . ALA A 1 112 ? 14.959 1.286 -9.499 1.00 97.38 112 ALA A CA 1
ATOM 790 C C . ALA A 1 112 ? 14.873 0.567 -8.142 1.00 97.38 112 ALA A C 1
ATOM 792 O O . ALA A 1 112 ? 14.868 -0.656 -8.109 1.00 97.38 112 ALA A O 1
ATOM 793 N N . SER A 1 113 ? 14.717 1.295 -7.026 1.00 97.44 113 SER A N 1
ATOM 794 C CA . SER A 1 113 ? 14.688 0.653 -5.704 1.00 97.44 113 SER A CA 1
ATOM 795 C C . SER A 1 113 ? 13.454 -0.225 -5.491 1.00 97.44 113 SER A C 1
ATOM 797 O O . SER A 1 113 ? 13.523 -1.203 -4.751 1.00 97.44 113 SER A O 1
ATOM 799 N N . TYR A 1 114 ? 12.329 0.103 -6.132 1.00 98.25 114 TYR A N 1
ATOM 800 C CA . TYR A 1 114 ? 11.122 -0.725 -6.095 1.00 98.25 114 TYR A CA 1
ATOM 801 C C . TYR A 1 114 ? 11.259 -1.949 -7.005 1.00 98.25 114 TYR 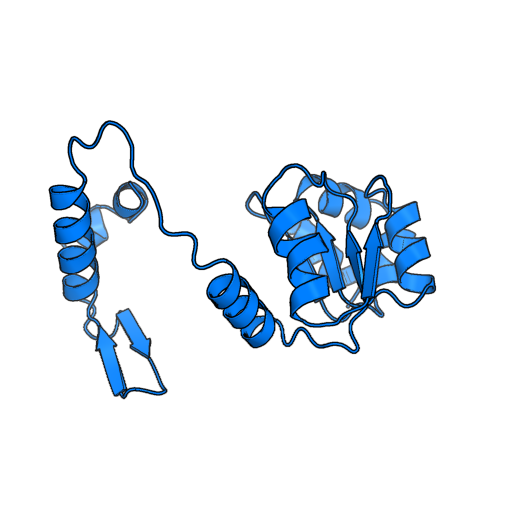A C 1
ATOM 803 O O . TYR A 1 114 ? 10.874 -3.038 -6.590 1.00 98.25 114 TYR A O 1
ATOM 811 N N . GLY A 1 115 ? 11.866 -1.801 -8.186 1.00 97.19 115 GLY A N 1
ATOM 812 C CA . GLY A 1 115 ? 12.195 -2.928 -9.063 1.00 97.19 115 GLY A CA 1
ATOM 813 C C . GLY A 1 115 ? 13.161 -3.919 -8.406 1.00 97.19 115 GLY A C 1
ATOM 814 O O . GLY A 1 115 ? 12.889 -5.117 -8.381 1.00 97.19 115 GLY A O 1
ATOM 815 N N . ASP A 1 116 ? 14.235 -3.423 -7.787 1.00 95.56 116 ASP A N 1
ATOM 816 C CA . ASP A 1 116 ? 15.206 -4.250 -7.060 1.00 95.56 116 ASP A CA 1
ATOM 817 C C . ASP A 1 116 ? 14.552 -4.976 -5.876 1.00 95.56 116 ASP A C 1
ATOM 819 O O . ASP A 1 116 ? 14.785 -6.164 -5.651 1.00 95.56 116 ASP A O 1
ATOM 823 N N . ALA A 1 117 ? 13.690 -4.284 -5.124 1.00 96.88 117 ALA A N 1
ATOM 824 C CA . ALA A 1 117 ? 12.967 -4.886 -4.009 1.00 96.88 117 ALA A CA 1
ATOM 825 C C . ALA A 1 117 ? 11.952 -5.948 -4.468 1.00 96.88 117 ALA A C 1
ATOM 827 O O . ALA A 1 117 ? 11.758 -6.939 -3.767 1.00 96.88 117 ALA A O 1
ATOM 828 N N . ALA A 1 118 ? 11.342 -5.784 -5.645 1.00 96.81 118 ALA A N 1
ATOM 829 C CA . ALA A 1 118 ? 10.484 -6.805 -6.245 1.00 96.81 118 ALA A CA 1
ATOM 830 C C . ALA A 1 118 ? 11.275 -8.052 -6.643 1.00 96.81 118 ALA A C 1
ATOM 832 O O . ALA A 1 118 ? 10.890 -9.159 -6.273 1.00 96.81 118 ALA A O 1
ATOM 833 N N . ALA A 1 119 ? 12.437 -7.880 -7.279 1.00 94.69 119 ALA A N 1
ATOM 834 C CA . ALA A 1 119 ? 13.354 -8.987 -7.555 1.00 94.69 119 ALA A CA 1
ATOM 835 C C . ALA A 1 119 ? 13.845 -9.681 -6.266 1.00 94.69 119 ALA A C 1
ATOM 837 O O . ALA A 1 119 ? 14.104 -10.883 -6.263 1.00 94.69 119 ALA A O 1
ATOM 838 N N . GLY A 1 120 ? 13.926 -8.937 -5.158 1.00 93.69 120 GLY A N 1
ATOM 839 C CA . GLY A 1 120 ? 14.226 -9.441 -3.817 1.00 93.69 120 GLY A CA 1
ATOM 840 C C . GLY A 1 120 ? 13.060 -10.121 -3.085 1.00 93.69 120 GLY A C 1
ATOM 841 O O . GLY A 1 120 ? 13.214 -10.456 -1.911 1.00 93.69 120 GLY A O 1
ATOM 842 N N . GLY A 1 121 ? 11.909 -10.322 -3.737 1.00 95.19 121 GLY A N 1
ATOM 843 C CA . GLY A 1 121 ? 10.746 -11.003 -3.159 1.00 95.19 121 GLY A CA 1
ATOM 844 C C . GLY A 1 121 ? 9.747 -10.088 -2.447 1.00 95.19 121 GLY A C 1
ATOM 845 O O . GLY A 1 121 ? 8.989 -10.561 -1.605 1.00 95.19 121 GLY A O 1
ATOM 846 N N . GLY A 1 122 ? 9.739 -8.786 -2.746 1.00 97.81 122 GLY A N 1
ATOM 847 C CA . GLY A 1 122 ? 8.679 -7.874 -2.311 1.00 97.81 122 GL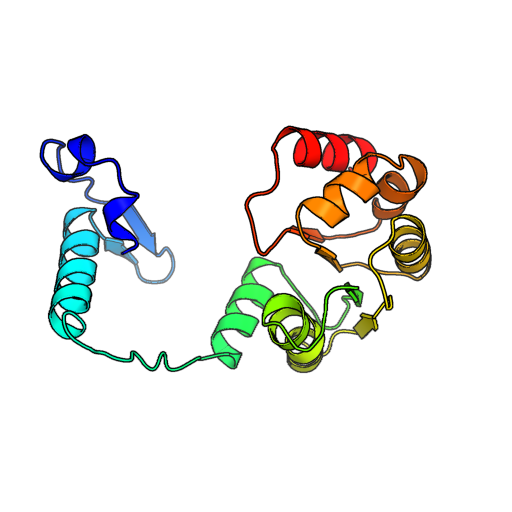Y A CA 1
ATOM 848 C C . GLY A 1 122 ? 7.305 -8.313 -2.830 1.00 97.81 122 GLY A C 1
ATOM 849 O O . GLY A 1 122 ? 7.158 -8.569 -4.022 1.00 97.81 122 GLY A O 1
ATOM 850 N N . THR A 1 123 ? 6.294 -8.369 -1.960 1.00 97.88 123 THR A N 1
ATOM 851 C CA . THR A 1 123 ? 4.930 -8.814 -2.328 1.00 97.88 123 THR A CA 1
ATOM 852 C C . THR A 1 123 ? 3.886 -7.711 -2.168 1.00 97.88 123 THR A C 1
ATOM 854 O O . THR A 1 123 ? 2.878 -7.711 -2.872 1.00 97.88 123 THR A O 1
ATOM 857 N N . LEU A 1 124 ? 4.126 -6.750 -1.276 1.00 98.19 124 LEU A N 1
ATOM 858 C CA . LEU A 1 124 ? 3.239 -5.627 -0.994 1.00 98.19 124 LEU A CA 1
ATOM 859 C C . LEU A 1 124 ? 4.040 -4.334 -1.141 1.00 98.19 124 LEU A C 1
ATOM 861 O O . LEU A 1 124 ? 5.103 -4.208 -0.543 1.00 98.19 124 LEU A O 1
ATOM 865 N N . PHE A 1 125 ? 3.559 -3.366 -1.919 1.00 98.38 125 PHE A N 1
ATOM 866 C CA . PHE A 1 125 ? 4.290 -2.114 -2.147 1.00 98.38 125 PHE A CA 1
ATOM 867 C C . PHE A 1 125 ? 3.426 -0.912 -1.832 1.00 98.38 125 PHE A C 1
ATOM 869 O O . PHE A 1 125 ? 2.337 -0.748 -2.380 1.00 98.38 125 PHE A O 1
ATOM 876 N N . PHE A 1 126 ? 3.933 -0.028 -0.982 1.00 97.44 126 PHE A N 1
ATOM 877 C CA . PHE A 1 126 ? 3.235 1.204 -0.627 1.00 97.44 126 PHE A CA 1
ATOM 878 C C . PHE A 1 126 ? 3.841 2.394 -1.351 1.00 97.44 126 PHE A C 1
ATOM 880 O O . PHE A 1 126 ? 5.057 2.530 -1.465 1.00 97.44 126 PHE A O 1
ATOM 887 N N . GLY A 1 127 ? 2.996 3.304 -1.809 1.00 96.88 127 GLY A N 1
ATOM 888 C CA . GLY A 1 127 ? 3.416 4.516 -2.485 1.00 96.88 127 GLY A CA 1
ATOM 889 C C . GLY A 1 127 ? 2.366 5.610 -2.397 1.00 96.88 127 GLY A C 1
ATOM 890 O O . GLY A 1 127 ? 1.250 5.427 -1.916 1.00 96.88 127 GLY A O 1
ATOM 891 N N . VAL A 1 128 ? 2.745 6.784 -2.874 1.00 96.50 128 VAL A N 1
ATOM 892 C CA . VAL A 1 128 ? 1.833 7.911 -3.104 1.00 96.50 128 VAL A CA 1
ATOM 893 C C . VAL A 1 128 ? 1.731 8.151 -4.611 1.00 96.50 128 VAL A C 1
ATOM 895 O O . VAL A 1 128 ? 2.610 7.683 -5.342 1.00 96.50 128 VAL A O 1
ATOM 898 N N . PRO A 1 129 ? 0.742 8.914 -5.110 1.00 97.06 129 PRO A N 1
ATOM 899 C CA . PRO A 1 129 ? 0.552 9.087 -6.549 1.00 97.06 129 PRO A CA 1
ATOM 900 C C . PRO A 1 129 ? 1.810 9.508 -7.312 1.00 97.06 129 PRO A C 1
ATOM 902 O O . PRO A 1 129 ? 2.083 8.981 -8.382 1.00 97.06 129 PRO A O 1
ATOM 905 N N . THR A 1 130 ? 2.643 10.380 -6.740 1.00 96.88 130 THR A N 1
ATOM 906 C CA . THR A 1 130 ? 3.891 10.824 -7.383 1.00 96.88 130 THR A CA 1
ATOM 907 C C . THR A 1 130 ? 4.963 9.734 -7.474 1.00 96.88 130 THR A C 1
ATOM 909 O O . THR A 1 130 ? 5.777 9.759 -8.395 1.00 96.88 130 THR A O 1
ATOM 912 N N . VAL A 1 131 ? 4.978 8.762 -6.556 1.00 98.00 131 VAL A N 1
ATOM 913 C CA . VAL A 1 131 ? 5.830 7.566 -6.666 1.00 98.00 131 VAL A CA 1
ATOM 914 C C . VAL A 1 131 ? 5.342 6.717 -7.825 1.00 98.00 131 VAL A C 1
ATOM 916 O O . VAL A 1 131 ? 6.123 6.398 -8.718 1.00 98.00 131 VAL A O 1
ATOM 919 N N . TRP A 1 132 ? 4.042 6.439 -7.849 1.00 98.31 132 TRP A N 1
ATOM 920 C CA . TRP A 1 132 ? 3.414 5.610 -8.867 1.00 98.31 132 TRP A CA 1
ATOM 921 C C . TRP A 1 132 ? 3.514 6.206 -10.268 1.00 98.31 132 TRP A C 1
ATOM 923 O O . TRP A 1 132 ? 3.818 5.478 -11.203 1.00 98.31 132 TRP A O 1
ATOM 933 N N . SER A 1 133 ? 3.399 7.527 -10.420 1.00 98.19 133 SER A N 1
ATOM 934 C CA . SER A 1 133 ? 3.665 8.205 -11.693 1.00 98.19 133 SER A CA 1
ATOM 935 C C . SER A 1 133 ? 5.085 7.963 -12.204 1.00 98.19 133 SER A C 1
ATOM 937 O O . SER A 1 133 ? 5.271 7.749 -13.399 1.00 98.19 133 SER A O 1
ATOM 939 N N . ARG A 1 134 ? 6.093 7.984 -11.320 1.00 98.44 134 ARG A N 1
ATOM 940 C CA . ARG A 1 134 ? 7.489 7.726 -11.708 1.00 98.44 134 ARG A CA 1
ATOM 941 C C . ARG A 1 134 ? 7.723 6.261 -12.053 1.00 98.44 134 ARG A C 1
ATOM 943 O O . ARG A 1 134 ? 8.408 5.995 -13.030 1.00 98.44 134 ARG A O 1
ATOM 950 N N . VAL A 1 135 ? 7.148 5.338 -11.281 1.00 98.31 135 VAL A N 1
ATOM 951 C CA . VAL A 1 135 ? 7.225 3.897 -11.565 1.00 98.31 135 VAL A CA 1
ATOM 952 C C . VAL A 1 135 ? 6.541 3.585 -12.894 1.00 98.31 135 VAL A C 1
ATOM 954 O O . VAL A 1 135 ? 7.156 2.979 -13.751 1.00 98.31 135 VAL A O 1
ATOM 957 N N . ALA A 1 136 ? 5.322 4.074 -13.131 1.00 98.12 136 ALA A N 1
ATOM 958 C CA . ALA A 1 136 ? 4.596 3.846 -14.382 1.00 98.12 136 ALA A CA 1
ATOM 959 C C . ALA A 1 136 ? 5.314 4.426 -15.618 1.00 98.12 136 ALA A C 1
ATOM 961 O O . ALA A 1 136 ? 5.154 3.918 -16.731 1.00 98.12 136 ALA A O 1
ATOM 962 N N . ALA A 1 137 ? 6.090 5.501 -15.443 1.00 98.06 137 ALA A N 1
ATOM 963 C CA . ALA A 1 137 ? 6.915 6.076 -16.503 1.00 98.06 137 ALA A CA 1
ATOM 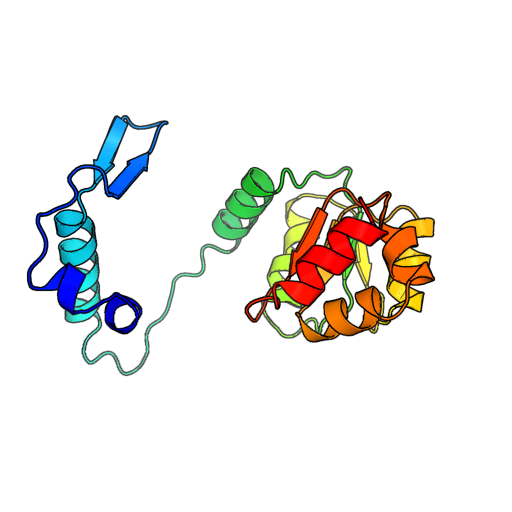964 C C . ALA A 1 137 ? 8.138 5.203 -16.848 1.00 98.06 137 ALA A C 1
ATOM 966 O O . ALA A 1 137 ? 8.583 5.228 -17.994 1.00 98.06 137 ALA A O 1
ATOM 967 N N . ASP A 1 138 ? 8.642 4.420 -15.893 1.00 98.12 138 ASP A N 1
ATOM 968 C CA . ASP A 1 138 ? 9.726 3.455 -16.070 1.00 98.12 138 ASP A CA 1
ATOM 969 C C . ASP A 1 138 ? 9.145 2.052 -16.297 1.00 98.12 138 ASP A C 1
ATOM 971 O O . ASP A 1 138 ? 8.796 1.325 -15.366 1.00 98.12 138 ASP A O 1
ATOM 975 N N . THR A 1 139 ? 9.022 1.661 -17.564 1.00 96.50 139 THR A N 1
ATOM 976 C CA . THR A 1 139 ? 8.371 0.399 -17.938 1.00 96.50 139 THR A CA 1
ATOM 977 C C . THR A 1 139 ? 9.068 -0.827 -17.358 1.00 96.50 139 THR A C 1
ATOM 979 O O . THR A 1 139 ? 8.391 -1.795 -17.031 1.00 96.50 139 THR A O 1
ATOM 982 N N . ALA A 1 140 ? 10.395 -0.794 -17.197 1.00 96.62 140 ALA A N 1
ATOM 983 C CA . ALA A 1 140 ? 11.135 -1.913 -16.621 1.00 96.62 140 ALA A CA 1
ATOM 984 C C . ALA A 1 140 ? 10.821 -2.060 -15.128 1.00 96.62 140 ALA A C 1
ATOM 986 O O . ALA A 1 140 ? 10.517 -3.160 -14.668 1.00 96.62 140 ALA A O 1
ATOM 987 N N . ALA A 1 141 ? 10.822 -0.947 -14.388 1.00 95.81 141 ALA A N 1
ATOM 988 C CA . ALA A 1 141 ? 10.455 -0.952 -12.977 1.00 95.81 141 ALA A CA 1
ATOM 989 C C . ALA A 1 141 ? 8.992 -1.365 -12.761 1.00 95.81 141 ALA A C 1
ATOM 991 O O . ALA A 1 141 ? 8.714 -2.167 -11.876 1.00 95.81 141 ALA A O 1
ATOM 992 N N . ALA A 1 142 ? 8.061 -0.856 -13.574 1.00 97.62 142 ALA A N 1
ATOM 993 C CA . ALA A 1 142 ? 6.651 -1.227 -13.478 1.00 97.62 142 ALA A CA 1
ATOM 994 C C . ALA A 1 142 ? 6.427 -2.723 -13.755 1.00 97.62 142 ALA A C 1
ATOM 996 O O . ALA A 1 142 ? 5.742 -3.385 -12.981 1.00 97.62 142 ALA A O 1
ATOM 997 N N . SER A 1 143 ? 7.048 -3.282 -14.798 1.00 97.81 143 SER A N 1
ATOM 998 C CA . SER A 1 143 ? 6.927 -4.714 -15.100 1.00 97.81 143 SER A CA 1
ATOM 999 C C . SER A 1 143 ? 7.618 -5.621 -14.084 1.00 97.81 143 SER A C 1
ATOM 1001 O O . SER A 1 143 ? 7.162 -6.743 -13.860 1.00 97.81 143 SER A O 1
ATOM 1003 N N . ALA A 1 144 ? 8.666 -5.144 -13.406 1.00 97.19 144 ALA A N 1
ATOM 1004 C CA . ALA A 1 144 ? 9.278 -5.875 -12.297 1.00 97.19 144 ALA A CA 1
ATOM 1005 C C . ALA A 1 144 ? 8.308 -6.086 -11.118 1.00 97.19 144 ALA A C 1
ATOM 1007 O O . ALA A 1 144 ? 8.454 -7.054 -10.376 1.00 97.19 144 ALA A O 1
ATOM 1008 N N . LEU A 1 145 ? 7.287 -5.232 -10.971 1.00 97.88 145 LEU A N 1
ATOM 1009 C CA . LEU A 1 145 ? 6.250 -5.377 -9.945 1.00 97.88 145 LEU A CA 1
ATOM 1010 C C . LEU A 1 145 ? 5.208 -6.456 -10.268 1.00 97.88 145 LEU A C 1
ATOM 1012 O O . LEU A 1 145 ? 4.295 -6.645 -9.476 1.00 97.88 145 LEU A O 1
ATOM 1016 N N . SER A 1 146 ? 5.326 -7.184 -11.380 1.00 96.88 146 SER A N 1
ATOM 1017 C CA . SER A 1 146 ? 4.356 -8.227 -11.756 1.00 96.88 146 SER A CA 1
ATOM 1018 C C . SER A 1 146 ? 4.258 -9.403 -10.784 1.00 96.88 146 SER A C 1
ATOM 1020 O O . SER A 1 146 ? 3.241 -10.088 -10.735 1.00 96.88 146 SER A O 1
ATOM 1022 N N . ALA A 1 147 ? 5.298 -9.629 -9.980 1.00 92.06 147 ALA A N 1
ATOM 1023 C CA . ALA A 1 147 ? 5.266 -10.609 -8.897 1.00 92.06 147 ALA A CA 1
ATOM 1024 C C . ALA A 1 147 ? 4.621 -10.066 -7.607 1.00 92.06 147 ALA A C 1
ATOM 1026 O O . ALA A 1 147 ? 4.379 -10.833 -6.673 1.00 92.06 147 ALA A O 1
ATOM 1027 N N . ALA A 1 148 ? 4.364 -8.755 -7.522 1.00 97.19 148 ALA A N 1
ATOM 1028 C CA . ALA A 1 148 ? 3.712 -8.165 -6.366 1.00 97.19 148 ALA A CA 1
ATOM 1029 C C . ALA A 1 148 ? 2.242 -8.592 -6.316 1.00 97.19 148 ALA A C 1
ATOM 1031 O O . ALA A 1 148 ? 1.526 -8.582 -7.312 1.00 97.19 148 ALA A O 1
ATOM 1032 N N . ARG A 1 149 ? 1.772 -8.910 -5.115 1.00 96.94 149 ARG A N 1
ATOM 1033 C CA . ARG A 1 149 ? 0.376 -9.248 -4.849 1.00 96.94 149 ARG A CA 1
ATOM 1034 C C . ARG A 1 149 ? -0.505 -8.004 -4.780 1.00 96.94 149 ARG A C 1
ATOM 1036 O O . ARG A 1 149 ? -1.678 -8.064 -5.136 1.00 96.94 149 ARG A O 1
ATOM 1043 N N . LEU A 1 150 ? 0.027 -6.896 -4.258 1.00 97.62 150 LEU A N 1
ATOM 1044 C CA . LEU A 1 150 ? -0.746 -5.674 -4.044 1.00 97.62 150 LEU A CA 1
ATOM 1045 C C . LEU A 1 150 ? 0.132 -4.414 -4.080 1.00 97.62 150 LEU A C 1
ATOM 1047 O O . LEU A 1 150 ? 1.163 -4.319 -3.410 1.00 97.62 150 LEU A O 1
ATOM 1051 N N . LEU A 1 151 ? -0.333 -3.412 -4.829 1.00 98.00 151 LEU A N 1
ATOM 1052 C CA . LEU A 1 151 ? 0.224 -2.060 -4.871 1.00 98.00 151 LEU A CA 1
ATOM 1053 C C . LEU A 1 151 ? -0.765 -1.089 -4.212 1.00 98.00 151 LEU A C 1
ATOM 1055 O O . LEU A 1 151 ? -1.915 -0.984 -4.633 1.00 98.00 151 LEU A O 1
ATOM 1059 N N . VAL A 1 152 ? -0.329 -0.355 -3.188 1.00 96.81 152 VAL A N 1
ATOM 1060 C CA . VAL A 1 152 ? -1.178 0.575 -2.429 1.00 96.81 152 VAL A CA 1
ATOM 1061 C C . VAL A 1 152 ? -0.774 2.017 -2.710 1.00 96.81 152 VAL A C 1
ATOM 1063 O O . VAL A 1 152 ? 0.368 2.423 -2.488 1.00 96.81 152 VAL A O 1
ATOM 1066 N N . SER A 1 153 ? -1.732 2.829 -3.159 1.00 94.94 153 SER A N 1
ATOM 1067 C CA . SER A 1 153 ? -1.583 4.283 -3.258 1.00 94.94 153 SER A CA 1
ATOM 1068 C C . SER A 1 153 ? -2.337 4.979 -2.131 1.00 94.94 153 SER A C 1
ATOM 1070 O O . SER A 1 153 ? -3.556 4.876 -2.047 1.00 94.94 153 SER A O 1
ATOM 1072 N N . GLY A 1 154 ? -1.621 5.726 -1.290 1.00 88.06 154 GLY A N 1
ATOM 1073 C CA . GLY A 1 154 ? -2.203 6.512 -0.198 1.00 88.06 154 GLY A CA 1
ATOM 1074 C C . GLY A 1 154 ? -1.926 8.012 -0.308 1.00 88.06 154 GLY A C 1
ATOM 1075 O O . GLY A 1 154 ? -1.297 8.488 -1.252 1.00 88.06 154 GLY A O 1
ATOM 1076 N N . SER A 1 155 ? -2.372 8.766 0.701 1.00 81.75 155 SER A N 1
ATOM 1077 C CA . SER A 1 155 ? -2.162 10.218 0.880 1.00 81.75 155 SER A CA 1
ATOM 1078 C C . SER A 1 155 ? -2.873 11.155 -0.111 1.00 81.75 155 SER A C 1
ATOM 1080 O O . SER A 1 155 ? -3.127 12.301 0.247 1.00 81.75 155 SER A O 1
ATOM 1082 N N . ALA A 1 156 ? -3.217 10.698 -1.316 1.00 89.19 156 ALA A N 1
ATOM 1083 C CA . ALA A 1 156 ? -4.047 11.413 -2.286 1.00 89.19 156 ALA A CA 1
ATOM 1084 C C . ALA A 1 156 ? -4.651 10.434 -3.308 1.00 89.19 156 ALA A C 1
ATOM 1086 O O . ALA A 1 156 ? -4.196 9.294 -3.426 1.00 89.19 156 ALA A O 1
ATOM 1087 N N . ALA A 1 157 ? -5.656 10.889 -4.062 1.00 90.88 157 ALA A N 1
ATOM 1088 C CA . ALA A 1 157 ? -6.240 10.107 -5.147 1.00 90.88 157 ALA A CA 1
ATOM 1089 C C . ALA A 1 157 ? -5.190 9.799 -6.228 1.00 90.88 157 ALA A C 1
ATOM 1091 O O . ALA A 1 157 ? -4.465 10.691 -6.679 1.00 90.88 157 ALA A O 1
ATOM 1092 N N . LEU A 1 158 ? -5.113 8.534 -6.643 1.00 95.06 158 LEU A N 1
ATOM 1093 C CA . LEU A 1 158 ? -4.273 8.110 -7.759 1.00 95.06 158 LEU A CA 1
ATOM 1094 C C . LEU A 1 158 ? -4.951 8.509 -9.082 1.00 95.06 158 LEU A C 1
ATOM 1096 O O . LEU A 1 158 ? -6.122 8.175 -9.268 1.00 95.06 158 LEU A O 1
ATOM 1100 N N . PRO A 1 159 ? -4.264 9.201 -10.012 1.00 96.50 159 PRO A N 1
ATOM 1101 C CA . PRO A 1 159 ? -4.827 9.469 -11.329 1.00 96.50 159 PRO A CA 1
ATOM 1102 C C . PRO A 1 159 ? -5.159 8.169 -12.064 1.00 96.50 159 PRO A C 1
ATOM 1104 O O . PRO A 1 159 ? -4.328 7.262 -12.116 1.00 96.50 159 PRO A O 1
ATOM 1107 N N . VAL A 1 160 ? -6.336 8.113 -12.689 1.00 97.50 160 VAL A N 1
ATOM 1108 C CA . VAL A 1 160 ? -6.813 6.927 -13.426 1.00 97.50 160 VAL A CA 1
ATOM 1109 C C . VAL A 1 160 ? -5.812 6.496 -14.503 1.00 97.50 160 VAL A C 1
ATOM 1111 O O . VAL A 1 160 ? -5.473 5.326 -14.591 1.00 97.50 160 VAL A O 1
ATOM 1114 N N . SER A 1 161 ? -5.212 7.444 -15.227 1.00 97.69 161 SER A N 1
ATOM 1115 C CA . SER A 1 161 ? -4.194 7.139 -16.242 1.00 97.69 161 SER A CA 1
ATOM 1116 C C . SER A 1 161 ? -2.925 6.479 -15.688 1.00 97.69 161 SER A C 1
ATOM 1118 O O . SER A 1 161 ? -2.254 5.739 -16.404 1.00 97.69 161 SER A O 1
ATOM 1120 N N . VAL A 1 162 ? -2.569 6.746 -14.426 1.00 98.25 162 VAL A N 1
ATOM 1121 C CA . VAL A 1 162 ? -1.439 6.084 -13.756 1.00 98.25 162 VAL A CA 1
ATOM 1122 C C . VAL A 1 162 ? -1.849 4.686 -13.310 1.00 98.25 162 VAL A C 1
ATOM 1124 O O . VAL A 1 162 ? -1.068 3.756 -13.485 1.00 98.25 162 VAL A O 1
ATOM 1127 N N . PHE A 1 163 ? -3.065 4.536 -12.777 1.00 97.81 163 PHE A N 1
ATOM 1128 C CA . PHE A 1 163 ? -3.634 3.236 -12.422 1.00 97.81 163 PHE A CA 1
ATOM 1129 C C . PHE A 1 163 ? -3.668 2.294 -13.633 1.00 97.81 163 PHE A C 1
ATOM 1131 O O . PHE A 1 163 ? -3.047 1.236 -13.584 1.00 97.81 163 PHE A O 1
ATOM 1138 N N . ASP A 1 164 ? -4.290 2.717 -14.737 1.00 98.12 164 ASP A N 1
ATOM 1139 C CA . ASP A 1 164 ? -4.431 1.905 -15.952 1.00 98.12 164 ASP A CA 1
ATOM 1140 C C . ASP A 1 164 ? -3.069 1.469 -16.498 1.00 98.12 164 ASP A C 1
ATOM 1142 O O . ASP A 1 164 ? -2.881 0.333 -16.931 1.00 98.12 164 ASP A O 1
ATOM 1146 N N . ARG A 1 165 ? -2.085 2.374 -16.451 1.00 97.94 165 ARG A N 1
ATOM 1147 C CA . ARG A 1 165 ? -0.731 2.088 -16.919 1.00 97.94 165 ARG A CA 1
ATOM 1148 C C . ARG A 1 165 ? 0.016 1.117 -16.011 1.00 97.94 165 ARG A C 1
ATOM 1150 O O . ARG A 1 165 ? 0.776 0.309 -16.531 1.00 97.94 165 ARG A O 1
ATOM 1157 N N . LEU A 1 166 ? -0.170 1.196 -14.693 1.00 97.94 166 LEU A N 1
ATOM 1158 C CA . LEU A 1 166 ? 0.399 0.211 -13.774 1.00 97.94 166 LEU A CA 1
ATOM 1159 C C . LEU A 1 166 ? -0.205 -1.164 -14.042 1.00 97.94 166 LEU A C 1
ATOM 1161 O O . LEU A 1 166 ? 0.560 -2.067 -14.346 1.00 97.94 166 LEU A O 1
ATOM 1165 N N . VAL A 1 167 ? -1.537 -1.283 -14.074 1.00 97.38 167 VAL A N 1
ATOM 1166 C CA . VAL A 1 167 ? -2.237 -2.544 -14.388 1.00 97.38 167 VAL A CA 1
ATOM 1167 C C . VAL A 1 167 ? -1.753 -3.138 -15.714 1.00 97.38 167 VAL A C 1
ATOM 1169 O O . VAL A 1 167 ? -1.453 -4.322 -15.802 1.00 97.38 167 VAL A O 1
ATOM 1172 N N . ALA A 1 168 ? -1.604 -2.320 -16.758 1.00 97.75 168 ALA A N 1
ATOM 1173 C CA . ALA A 1 168 ? -1.125 -2.803 -18.052 1.00 97.75 168 ALA A CA 1
ATOM 1174 C C . ALA A 1 168 ? 0.325 -3.331 -18.026 1.00 97.75 168 ALA A C 1
ATOM 1176 O O . ALA A 1 168 ? 0.678 -4.167 -18.856 1.00 97.75 168 ALA A O 1
ATOM 1177 N N . LEU A 1 169 ? 1.177 -2.822 -17.129 1.00 97.31 169 LEU A N 1
ATOM 1178 C CA . LEU A 1 169 ? 2.606 -3.146 -17.084 1.00 97.31 169 LEU A CA 1
ATOM 1179 C C . LEU A 1 169 ? 2.953 -4.213 -16.043 1.00 97.31 169 LEU A C 1
ATOM 1181 O O . LEU A 1 169 ? 3.889 -4.975 -16.285 1.00 97.31 169 LEU A O 1
ATOM 1185 N N . SER A 1 170 ? 2.243 -4.252 -14.913 1.00 95.56 170 SER A N 1
ATOM 1186 C CA . SER A 1 170 ? 2.436 -5.231 -13.839 1.00 95.56 170 SER A CA 1
ATOM 1187 C C . SER A 1 170 ? 1.528 -6.454 -13.966 1.00 95.56 170 SER A C 1
ATOM 1189 O O . SER A 1 170 ? 1.838 -7.480 -13.374 1.00 95.56 170 SER A O 1
ATOM 1191 N N . GLY A 1 171 ? 0.445 -6.379 -14.742 1.00 87.38 171 GLY A N 1
ATOM 1192 C CA . GLY A 1 171 ? -0.687 -7.300 -14.580 1.00 87.38 171 GLY A CA 1
ATOM 1193 C C . GLY A 1 171 ? -1.546 -6.916 -13.381 1.00 87.38 171 GLY A C 1
ATOM 1194 O O . GLY A 1 171 ? -2.468 -7.707 -13.092 1.00 87.38 171 GLY A O 1
#

pLDDT: mean 85.68, std 14.4, range [37.22, 98.5]

Secondary structure (DSSP, 8-state):
-GGGGS-HHHHHSSPP-TTSEEETTTTEEE-HHHHHHHHHHHHHHHTT-SS------HHHHHHHHHHHHT--TT-EEEE-S-TTSHIIIIIIIIHHHHHT-EEEE-SS--HHHHHHHHHTT--EEEE-HHHHHHHHHSHHHHHHGGG-SEEEE-SSPPPHHHHHHHHHHH-

Radius of gyration: 19.7 Å; chains: 1; bounding box: 51×38×38 Å